Protein AF-A0A9P7G1W4-F1 (afdb_monomer_lite)

Foldseek 3Di:
DVLLVVLVVVVDPVSVVVNVVVVVVVVVVVVVVVVVVVCVVVVDDPVCCVPPPVVVQAFCVRDPVNDHDDDPCCVVDVVDDDDDPRGGDDPLLDVVVVVVCVVVVPDQDDPDPPDDGPSNSSPD

Radius of gyration: 20.93 Å; chains: 1; bounding box: 45×45×56 Å

Secondary structure (DSSP, 8-state):
-HHHHHHHHH-SHHHHHHHHHHHHHHHHHHHHHHHHHHGGGGT--HHHIIIIIGGGG--GGG-TT------TTSSS-TTPPPPS--PPP-GGG-HHHHHHHHHHT-----SSTTPPPHHHHTT-

Sequence (124 aa):
MRMTMDEIFIGDQTAVRRITGYLETLATVTKDLNVLLMGVQKYCRPDTYYNEVRPWFRGEDSDLAGRKWIFEGLEDDPRIQKPTELSGPSAGQSSMVHVLDVFLGVDHQSTSPGKRPFMSRMQS

Organism: NCBI:txid117069

pLDDT: mean 89.38, std 6.8, range [62.41, 97.75]

Structure (mmCIF, N/CA/C/O backbone):
data_AF-A0A9P7G1W4-F1
#
_entry.id   AF-A0A9P7G1W4-F1
#
loop_
_atom_site.group_PDB
_atom_site.id
_atom_site.type_symbol
_atom_site.label_atom_id
_atom_site.label_alt_id
_atom_site.label_comp_id
_atom_site.label_asym_id
_atom_site.label_entity_id
_atom_site.label_seq_id
_atom_site.pdbx_PDB_ins_code
_atom_site.Cartn_x
_atom_site.Cartn_y
_atom_site.Cartn_z
_atom_site.occupancy
_atom_site.B_iso_or_equiv
_atom_site.auth_seq_id
_atom_site.auth_comp_id
_atom_site.auth_asym_id
_atom_site.auth_atom_id
_atom_site.pdbx_PDB_model_num
ATOM 1 N N . MET A 1 1 ? -16.455 4.141 8.683 1.00 84.25 1 MET A N 1
ATOM 2 C CA . MET A 1 1 ? -15.502 5.199 9.084 1.00 84.25 1 MET A CA 1
ATOM 3 C C . MET A 1 1 ? -16.209 6.498 9.460 1.00 84.25 1 MET A C 1
ATOM 5 O O . MET A 1 1 ? -16.119 6.859 10.621 1.00 84.25 1 MET A O 1
ATOM 9 N N . ARG A 1 2 ? -16.986 7.149 8.574 1.00 87.50 2 ARG A N 1
ATOM 10 C CA . ARG A 1 2 ? -17.761 8.365 8.928 1.00 87.50 2 ARG A CA 1
ATOM 11 C C . ARG A 1 2 ? -18.670 8.189 10.155 1.00 87.50 2 ARG A C 1
ATOM 13 O O . ARG A 1 2 ? -18.562 8.960 11.091 1.00 87.50 2 ARG A O 1
ATOM 20 N N . MET A 1 3 ? -19.466 7.116 10.191 1.00 87.94 3 MET A N 1
ATOM 21 C CA . MET A 1 3 ? -20.322 6.802 11.348 1.00 87.94 3 MET A CA 1
ATOM 22 C C . MET A 1 3 ? -19.527 6.684 12.656 1.00 87.94 3 MET A C 1
ATOM 24 O O . MET A 1 3 ? -19.996 7.113 13.696 1.00 87.94 3 MET A O 1
ATOM 28 N N . THR A 1 4 ? -18.308 6.140 12.618 1.00 88.31 4 THR A N 1
ATOM 29 C CA . THR A 1 4 ? -17.434 6.070 13.797 1.00 88.31 4 THR A CA 1
ATOM 30 C C . THR A 1 4 ? -17.013 7.465 14.262 1.00 88.31 4 THR A C 1
ATOM 32 O O . THR A 1 4 ? -17.030 7.730 15.456 1.00 88.31 4 THR A O 1
ATOM 35 N N . MET A 1 5 ? -16.670 8.360 13.330 1.00 87.50 5 MET A N 1
ATOM 36 C CA . MET A 1 5 ? -16.295 9.745 13.641 1.00 87.50 5 MET A CA 1
ATOM 37 C C . MET A 1 5 ? -17.465 10.542 14.230 1.00 87.50 5 MET A C 1
ATOM 39 O O . MET A 1 5 ? -17.265 11.283 15.189 1.00 87.50 5 MET A O 1
ATOM 43 N N . ASP A 1 6 ? -18.677 10.343 13.708 1.00 90.00 6 ASP A N 1
ATOM 44 C CA . ASP A 1 6 ? -19.886 10.991 14.227 1.00 90.00 6 ASP A CA 1
ATOM 45 C C . ASP A 1 6 ? -20.174 10.553 15.680 1.00 90.00 6 ASP A C 1
ATOM 47 O O . ASP A 1 6 ? -20.484 11.383 16.532 1.00 90.00 6 ASP A O 1
ATOM 51 N N . GLU A 1 7 ? -20.001 9.264 16.000 1.00 88.94 7 GLU A N 1
ATOM 52 C CA . GLU A 1 7 ? -20.174 8.750 17.369 1.00 88.94 7 GLU A CA 1
ATOM 53 C C . GLU A 1 7 ? -19.081 9.250 18.330 1.00 88.94 7 GLU A C 1
ATOM 55 O O . GLU A 1 7 ? -19.374 9.566 19.484 1.00 88.94 7 GLU A O 1
ATOM 60 N N . ILE A 1 8 ? -17.829 9.387 17.868 1.00 89.31 8 ILE A N 1
ATOM 61 C CA . ILE A 1 8 ? -16.733 9.942 18.688 1.00 89.31 8 ILE A CA 1
ATOM 62 C C . ILE A 1 8 ? -17.087 11.347 19.190 1.00 89.31 8 ILE A C 1
ATOM 64 O O . ILE A 1 8 ? -16.769 11.685 20.328 1.00 89.31 8 ILE A O 1
ATOM 68 N N . PHE A 1 9 ? -17.768 12.150 18.369 1.00 87.69 9 PHE A N 1
ATOM 69 C CA . PHE A 1 9 ? -18.192 13.496 18.751 1.00 87.69 9 PHE A CA 1
ATOM 70 C C . PHE A 1 9 ? -19.266 13.501 19.853 1.00 87.69 9 PHE A C 1
ATOM 72 O O . PHE A 1 9 ? -19.291 14.413 20.675 1.00 87.69 9 PHE A O 1
ATOM 79 N N . ILE A 1 10 ? -20.140 12.488 19.890 1.00 89.75 10 ILE A N 1
ATOM 80 C CA . ILE A 1 10 ? -21.197 12.356 20.907 1.00 89.75 10 ILE A CA 1
ATOM 81 C C . ILE A 1 10 ? -20.598 11.948 22.261 1.00 89.75 10 ILE A C 1
ATOM 83 O O . ILE A 1 10 ? -20.960 12.516 23.290 1.00 89.75 10 ILE A O 1
ATOM 87 N N . GLY A 1 11 ? -19.679 10.977 22.267 1.00 82.62 11 GLY A N 1
ATOM 88 C CA . GLY A 1 11 ? -18.859 10.638 23.438 1.00 82.62 11 GLY A CA 1
ATOM 89 C C . GLY A 1 11 ? -19.589 9.998 24.630 1.00 82.62 11 GLY A C 1
ATOM 90 O O . GLY A 1 11 ? -19.013 9.910 25.714 1.00 82.62 11 GLY A O 1
ATOM 91 N N . ASP A 1 12 ? -20.836 9.546 24.465 1.00 92.31 12 ASP A N 1
ATOM 92 C CA . ASP A 1 12 ? -21.592 8.860 25.518 1.00 92.31 12 ASP A CA 1
ATOM 93 C C . ASP A 1 12 ? -21.341 7.333 25.539 1.00 92.31 12 ASP A C 1
ATOM 95 O O . ASP A 1 12 ? -20.636 6.762 24.703 1.00 92.31 12 ASP A O 1
ATOM 99 N N . GLN A 1 13 ? -21.924 6.629 26.514 1.00 91.25 13 GLN A N 1
ATOM 100 C CA . GLN A 1 13 ? -21.776 5.168 26.629 1.00 91.25 13 GLN A CA 1
ATOM 101 C C . GLN A 1 13 ? -22.365 4.409 25.426 1.00 91.25 13 GLN A C 1
ATOM 103 O O . GLN A 1 13 ? -21.889 3.329 25.066 1.00 91.25 13 GLN A O 1
ATOM 108 N N . THR A 1 14 ? -23.396 4.964 24.785 1.00 92.38 14 THR A N 1
ATOM 109 C CA . THR A 1 14 ? -24.016 4.363 23.599 1.00 92.38 14 THR A CA 1
ATOM 110 C C . THR A 1 14 ? -23.086 4.475 22.396 1.00 92.38 14 THR A C 1
ATOM 112 O O . THR A 1 14 ? -22.915 3.496 21.664 1.00 92.38 14 THR A O 1
ATOM 115 N N . ALA A 1 15 ? -22.449 5.631 22.228 1.00 92.56 15 ALA A N 1
ATOM 116 C CA . ALA A 1 15 ? -21.462 5.917 21.206 1.00 92.56 15 ALA A CA 1
ATOM 117 C C . ALA A 1 15 ? -20.258 4.985 21.332 1.00 92.56 15 ALA A C 1
ATOM 119 O O . ALA A 1 15 ? -19.871 4.365 20.343 1.00 92.56 15 ALA A O 1
ATOM 120 N N . VAL A 1 16 ? -19.735 4.776 22.548 1.00 93.50 16 VAL A N 1
ATOM 121 C CA . VAL A 1 16 ? -18.659 3.797 22.792 1.00 93.50 16 VAL A CA 1
ATOM 122 C C . VAL A 1 16 ? -19.068 2.407 22.301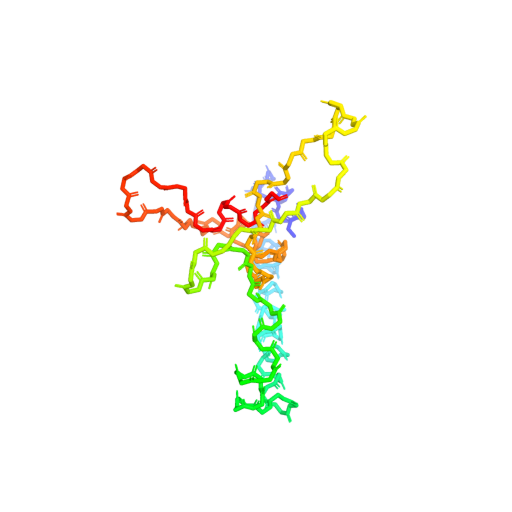 1.00 93.50 16 VAL A C 1
ATOM 124 O O . VAL A 1 16 ? -18.342 1.796 21.519 1.00 93.50 16 VAL A O 1
ATOM 127 N N . ARG A 1 17 ? -20.265 1.927 22.668 1.00 94.56 17 ARG A N 1
ATOM 128 C CA . ARG A 1 17 ? -20.756 0.608 22.233 1.00 94.56 17 ARG A CA 1
ATOM 129 C C . ARG A 1 17 ? -20.883 0.502 20.709 1.00 94.56 17 ARG A C 1
ATOM 131 O O . ARG A 1 17 ? -20.577 -0.544 20.139 1.00 94.56 17 ARG A O 1
ATOM 138 N N . ARG A 1 18 ? -21.338 1.566 20.041 1.00 94.38 18 ARG A N 1
ATOM 139 C CA . ARG A 1 18 ? -21.452 1.610 18.573 1.00 94.38 18 ARG A CA 1
ATOM 140 C C . ARG A 1 18 ? -20.087 1.615 17.897 1.00 94.38 18 ARG A C 1
ATOM 142 O O . ARG A 1 18 ? -19.885 0.850 16.959 1.00 94.38 18 ARG A O 1
ATOM 149 N N . ILE A 1 19 ? -19.148 2.418 18.396 1.00 94.88 19 ILE A N 1
ATOM 150 C CA . ILE A 1 19 ? -17.764 2.456 17.911 1.00 94.88 19 ILE A CA 1
ATOM 151 C C . ILE A 1 19 ? -17.136 1.065 18.009 1.00 94.88 19 ILE A C 1
ATOM 153 O O . ILE A 1 19 ? -16.572 0.602 17.020 1.00 94.88 19 ILE A O 1
ATOM 157 N N . THR A 1 20 ? -17.290 0.372 19.143 1.00 95.38 20 THR A N 1
ATOM 158 C CA . THR A 1 20 ? -16.814 -1.010 19.306 1.00 95.38 20 THR A CA 1
ATOM 159 C C . THR A 1 20 ? -17.381 -1.925 18.221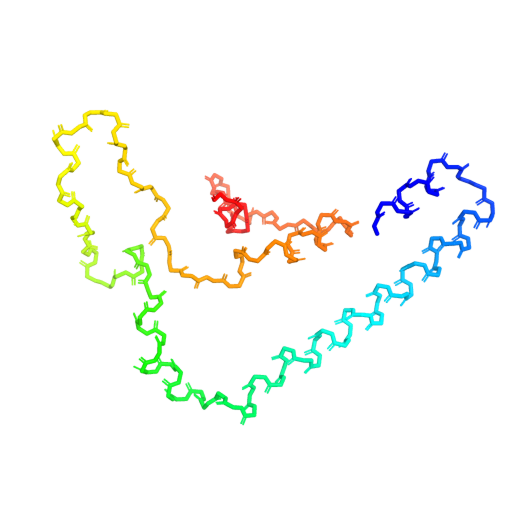 1.00 95.38 20 THR A C 1
ATOM 161 O O . THR A 1 20 ? -16.607 -2.566 17.515 1.00 95.38 20 THR A O 1
ATOM 164 N N . GLY A 1 21 ? -18.700 -1.915 17.999 1.00 96.44 21 GLY A N 1
ATOM 165 C CA . GLY A 1 21 ? -19.321 -2.733 16.950 1.00 96.44 21 GLY A CA 1
ATOM 166 C C . GLY A 1 21 ? -18.840 -2.389 15.531 1.00 96.44 21 GLY A C 1
ATOM 167 O O . GLY A 1 21 ? -18.632 -3.277 14.699 1.00 96.44 21 GLY A O 1
ATOM 168 N N . TYR A 1 22 ? -18.597 -1.107 15.236 1.00 95.69 22 TYR A N 1
ATOM 169 C CA . TYR A 1 22 ? -18.027 -0.689 13.950 1.00 95.69 22 TYR A CA 1
ATOM 170 C C . TYR A 1 22 ? -16.584 -1.175 13.767 1.00 95.69 22 TYR A C 1
ATOM 172 O O . TYR A 1 22 ? -16.223 -1.588 12.665 1.00 95.69 22 TYR A O 1
ATOM 180 N N . LEU A 1 23 ? -15.768 -1.150 14.823 1.00 95.62 23 LEU A N 1
ATOM 181 C CA . LEU A 1 23 ? -14.391 -1.649 14.789 1.00 95.62 23 LEU A CA 1
ATOM 182 C C . LEU A 1 23 ? -14.339 -3.178 14.660 1.00 95.62 23 LEU A C 1
ATOM 184 O O . LEU A 1 23 ? -13.537 -3.686 13.882 1.00 95.62 23 LEU A O 1
ATOM 188 N N . GLU A 1 24 ? -15.226 -3.914 15.334 1.00 97.25 24 GLU A N 1
ATOM 189 C CA . GLU A 1 24 ? -15.369 -5.372 15.170 1.00 97.25 24 GLU A CA 1
ATOM 190 C C . GLU A 1 24 ? -15.757 -5.746 13.732 1.00 97.25 24 GLU A C 1
ATOM 192 O O . GLU A 1 24 ? -15.194 -6.668 13.131 1.00 97.25 24 GLU A O 1
ATOM 197 N N . THR A 1 25 ? -16.678 -4.979 13.143 1.00 96.38 25 THR A N 1
ATOM 198 C CA . THR A 1 25 ? -17.062 -5.139 11.736 1.00 96.38 25 THR A CA 1
ATOM 199 C C . THR A 1 25 ? -15.872 -4.861 10.813 1.00 96.38 25 THR A C 1
ATOM 201 O O . THR A 1 25 ? -15.582 -5.661 9.924 1.00 96.38 25 THR A O 1
ATOM 204 N N . LEU A 1 26 ? -15.138 -3.765 11.039 1.00 95.38 26 LEU A N 1
ATOM 205 C CA . LEU A 1 26 ? -13.946 -3.420 10.258 1.00 95.38 26 LEU A CA 1
ATOM 206 C C . LEU A 1 26 ? -12.857 -4.499 10.357 1.00 95.38 26 LEU A C 1
ATOM 208 O O . LEU A 1 26 ? -12.232 -4.829 9.347 1.00 95.38 26 LEU A O 1
ATOM 212 N N . ALA A 1 27 ? -12.652 -5.073 11.543 1.00 96.31 27 ALA A N 1
ATOM 213 C CA . ALA A 1 27 ? -11.701 -6.158 11.757 1.00 96.31 27 ALA A CA 1
ATOM 214 C C . ALA A 1 27 ? -12.096 -7.414 10.965 1.00 96.31 27 ALA A C 1
ATOM 216 O O . ALA A 1 27 ? -11.244 -8.036 10.327 1.00 96.31 27 ALA A O 1
ATOM 217 N N . THR A 1 28 ? -13.389 -7.747 10.945 1.00 97.75 28 THR A N 1
ATOM 218 C CA . THR A 1 28 ? -13.919 -8.879 10.171 1.00 97.75 28 THR A CA 1
ATOM 219 C C . THR A 1 28 ? -13.708 -8.664 8.672 1.00 97.75 28 THR A C 1
ATOM 221 O O . THR A 1 28 ? -13.102 -9.503 8.012 1.00 97.75 28 THR A O 1
ATOM 224 N N . VAL A 1 29 ? -14.088 -7.495 8.148 1.00 96.06 29 VAL A N 1
ATOM 225 C CA . VAL A 1 29 ? -13.904 -7.160 6.725 1.00 96.06 29 VAL A CA 1
ATOM 226 C C . VAL A 1 29 ? -12.423 -7.154 6.330 1.00 96.06 29 VAL A C 1
ATOM 228 O O . VAL A 1 29 ? -12.065 -7.670 5.275 1.00 96.06 29 VAL A O 1
ATOM 231 N N . THR A 1 30 ? -11.541 -6.621 7.179 1.00 95.38 30 THR A N 1
ATOM 232 C CA . THR A 1 30 ? -10.087 -6.635 6.932 1.00 95.38 30 THR A CA 1
ATOM 233 C C . THR A 1 30 ? -9.539 -8.062 6.881 1.00 95.38 30 THR A C 1
ATOM 235 O O . THR A 1 30 ? -8.693 -8.380 6.042 1.00 95.38 30 THR A O 1
ATOM 238 N N . LYS A 1 31 ? -10.037 -8.952 7.745 1.00 96.81 31 LYS A N 1
ATOM 239 C CA . LYS A 1 31 ? -9.666 -10.370 7.735 1.00 96.81 31 LYS A CA 1
ATOM 240 C C . LYS A 1 31 ? -10.121 -11.062 6.449 1.00 96.81 31 LYS A C 1
ATOM 242 O O . LYS A 1 31 ? -9.328 -11.789 5.850 1.00 96.81 31 LYS A O 1
ATOM 247 N N . ASP A 1 32 ? -11.346 -10.806 6.004 1.00 97.06 32 ASP A N 1
ATOM 248 C CA . ASP A 1 32 ? -11.878 -11.374 4.763 1.00 97.06 32 ASP A CA 1
ATOM 249 C C . ASP A 1 32 ? -11.104 -10.866 3.541 1.00 97.06 32 ASP A C 1
ATOM 251 O O . ASP A 1 32 ? -10.722 -11.648 2.668 1.00 97.06 32 ASP A O 1
ATOM 255 N N . LEU A 1 33 ? -10.778 -9.570 3.517 1.00 94.62 33 LEU A N 1
ATOM 256 C CA . LEU A 1 33 ? -9.933 -8.969 2.489 1.00 94.62 33 LEU A CA 1
ATOM 257 C C . LEU A 1 33 ? -8.559 -9.647 2.420 1.00 94.62 33 LEU A C 1
ATOM 259 O O . LEU A 1 33 ? -8.095 -9.967 1.328 1.00 94.62 33 LEU A O 1
ATOM 263 N N . ASN A 1 34 ? -7.924 -9.912 3.564 1.00 94.56 34 ASN A N 1
ATOM 264 C CA . ASN A 1 34 ? -6.652 -10.632 3.606 1.00 94.56 34 ASN A CA 1
ATOM 265 C C . ASN A 1 34 ? -6.777 -12.026 2.964 1.00 94.56 34 ASN A C 1
ATOM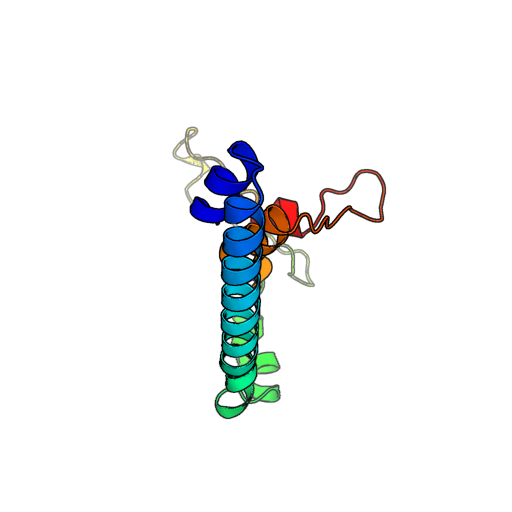 267 O O . ASN A 1 34 ? -5.971 -12.390 2.110 1.00 94.56 34 ASN A O 1
ATOM 271 N N . VAL A 1 35 ? -7.824 -12.786 3.300 1.00 96.62 35 VAL A N 1
ATOM 272 C CA . VAL A 1 35 ? -8.072 -14.110 2.700 1.00 96.62 35 VAL A CA 1
ATOM 273 C C . VAL A 1 35 ? -8.247 -14.016 1.181 1.00 96.62 35 VAL A C 1
ATOM 275 O O . VAL A 1 35 ? -7.672 -14.823 0.446 1.00 96.62 35 VAL A O 1
ATOM 278 N N . LEU A 1 36 ? -9.003 -13.025 0.698 1.00 95.00 36 LEU A N 1
ATOM 279 C CA . LEU A 1 36 ? -9.216 -12.800 -0.733 1.00 95.00 36 LEU A CA 1
ATOM 280 C C . LEU A 1 36 ? -7.91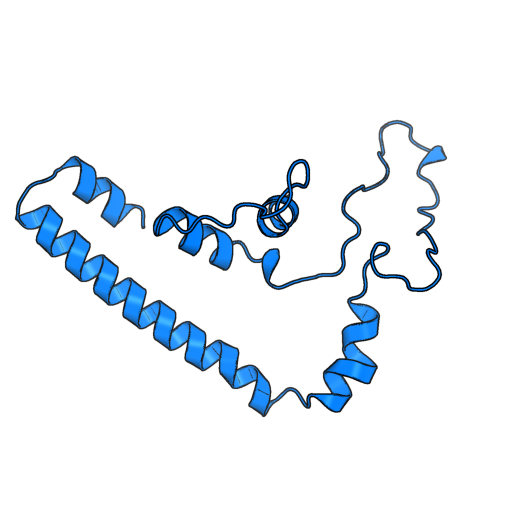3 -12.450 -1.458 1.00 95.00 36 LEU A C 1
ATOM 282 O O . LEU A 1 36 ? -7.603 -13.063 -2.481 1.00 95.00 36 LEU A O 1
ATOM 286 N N . LEU A 1 37 ? -7.128 -11.516 -0.914 1.00 92.38 37 LEU A N 1
ATOM 287 C CA . LEU A 1 37 ? -5.850 -11.096 -1.494 1.00 92.38 37 LEU A CA 1
ATOM 288 C C . LEU A 1 37 ? -4.844 -12.250 -1.533 1.00 92.38 37 LEU A C 1
ATOM 290 O O . LEU A 1 37 ? -4.196 -12.473 -2.556 1.00 92.38 37 LEU A O 1
ATOM 294 N N . MET A 1 38 ? -4.772 -13.051 -0.469 1.00 93.56 38 MET A N 1
ATOM 295 C CA . MET A 1 38 ? -3.937 -14.254 -0.435 1.00 93.56 38 MET A CA 1
ATOM 296 C C . MET A 1 38 ? -4.372 -15.313 -1.457 1.00 93.56 38 MET A C 1
ATOM 298 O O . MET A 1 38 ? -3.557 -16.130 -1.895 1.00 93.56 38 MET A O 1
ATOM 302 N N . GLY A 1 39 ? -5.627 -15.264 -1.912 1.00 94.75 39 GLY A N 1
ATOM 303 C CA . GLY A 1 39 ? -6.152 -16.096 -2.990 1.00 94.75 39 GLY A CA 1
ATOM 304 C C . GLY A 1 39 ? -5.419 -15.937 -4.325 1.00 94.75 39 GLY A C 1
ATOM 305 O O . GLY A 1 39 ? -5.485 -16.854 -5.146 1.00 94.75 39 GLY A O 1
ATOM 306 N N . VAL A 1 40 ? -4.665 -14.847 -4.530 1.00 93.44 40 VAL A N 1
ATOM 307 C CA . VAL A 1 40 ? -3.865 -14.617 -5.746 1.00 93.44 40 VAL A CA 1
ATOM 308 C C . VAL A 1 40 ? -2.910 -15.775 -6.044 1.00 93.44 40 VAL A C 1
ATOM 310 O O . VAL A 1 40 ? -2.720 -16.134 -7.202 1.00 93.44 40 VAL A O 1
ATOM 313 N N . GLN A 1 41 ? -2.376 -16.432 -5.009 1.00 91.12 41 GLN A N 1
ATOM 314 C CA . GLN A 1 41 ? -1.426 -17.539 -5.154 1.00 91.12 41 GLN A CA 1
ATOM 315 C C . GLN A 1 41 ? -2.016 -18.751 -5.886 1.00 91.12 41 GLN A C 1
ATOM 317 O O . GLN A 1 41 ? -1.274 -19.544 -6.457 1.00 91.12 41 GLN A O 1
ATOM 322 N N . LYS A 1 42 ? -3.348 -18.893 -5.902 1.00 95.19 42 LYS A N 1
ATOM 323 C CA . LYS A 1 42 ? -4.034 -19.985 -6.610 1.00 95.19 42 LYS A CA 1
ATOM 324 C C . LYS A 1 42 ? -3.959 -19.837 -8.128 1.00 95.19 42 LYS A C 1
A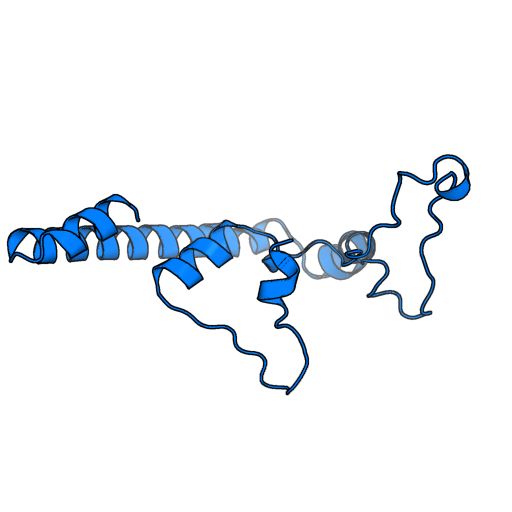TOM 326 O O . LYS A 1 42 ? -3.990 -20.836 -8.836 1.00 95.19 42 LYS A O 1
ATOM 331 N N . TYR A 1 43 ? -3.875 -18.601 -8.614 1.00 93.12 43 TYR A N 1
ATOM 332 C CA . TYR A 1 43 ? -3.944 -18.277 -10.041 1.00 93.12 43 TYR A CA 1
ATOM 333 C C . TYR A 1 43 ? -2.663 -17.620 -10.566 1.00 93.12 43 TYR A C 1
ATOM 335 O O . TYR A 1 43 ? -2.481 -17.496 -11.773 1.00 93.12 43 TYR A O 1
ATOM 343 N N . CYS A 1 44 ? -1.761 -17.216 -9.672 1.00 94.94 44 CYS A N 1
ATOM 344 C CA . CYS A 1 44 ? -0.525 -16.526 -9.998 1.00 94.94 44 CYS A CA 1
ATOM 345 C C . CYS A 1 44 ? 0.675 -17.423 -9.682 1.00 94.94 44 CYS A C 1
ATOM 347 O O . CYS A 1 44 ? 1.052 -17.599 -8.522 1.00 94.94 44 CYS A O 1
ATOM 349 N N . ARG A 1 45 ? 1.289 -17.994 -10.724 1.00 96.56 45 ARG A N 1
ATOM 350 C CA . ARG A 1 45 ? 2.552 -18.727 -10.586 1.00 96.56 45 ARG A CA 1
ATOM 351 C C . ARG A 1 45 ? 3.682 -17.730 -10.299 1.00 96.56 45 ARG A C 1
ATOM 353 O O . ARG A 1 45 ? 3.890 -16.840 -11.125 1.00 96.56 45 ARG A O 1
ATOM 360 N N . PRO A 1 46 ? 4.447 -17.886 -9.199 1.00 95.00 46 PRO A N 1
ATOM 361 C CA . PRO A 1 46 ? 5.485 -16.921 -8.831 1.00 95.00 46 PRO A CA 1
ATOM 362 C C . PRO A 1 46 ? 6.535 -16.695 -9.922 1.00 95.00 46 PRO A C 1
ATOM 364 O O . PRO A 1 46 ? 6.895 -15.555 -10.198 1.00 95.00 46 PRO A O 1
ATOM 367 N N . ASP A 1 47 ? 6.982 -17.774 -10.567 1.00 96.56 47 ASP A N 1
ATOM 368 C CA . ASP A 1 47 ? 8.001 -17.736 -11.620 1.00 96.56 47 ASP A CA 1
ATOM 369 C C . ASP A 1 47 ? 7.529 -16.957 -12.861 1.00 96.56 47 ASP A C 1
ATOM 371 O O . ASP A 1 47 ? 8.177 -16.000 -13.281 1.00 96.56 47 ASP A O 1
ATOM 375 N N . THR A 1 48 ? 6.336 -17.281 -13.372 1.00 96.44 48 THR A N 1
ATOM 376 C CA . THR A 1 48 ? 5.702 -16.570 -14.493 1.00 96.44 48 THR A CA 1
ATOM 377 C C . THR A 1 48 ? 5.470 -15.100 -14.155 1.00 96.44 48 THR A C 1
ATOM 379 O O . THR A 1 48 ? 5.820 -14.215 -14.931 1.00 96.44 48 THR A O 1
ATOM 382 N N . TYR A 1 49 ? 4.927 -14.800 -12.972 1.00 94.69 49 TYR A N 1
ATOM 383 C CA . TYR A 1 49 ? 4.708 -13.411 -12.578 1.00 94.69 49 TYR A CA 1
ATOM 384 C C . TYR A 1 49 ? 6.019 -12.627 -12.511 1.00 94.69 49 TYR A C 1
ATOM 386 O O . TYR A 1 49 ? 6.095 -11.508 -13.012 1.00 94.69 49 TYR A O 1
ATOM 394 N N . TYR A 1 50 ? 7.064 -13.202 -11.917 1.00 94.19 50 TYR A N 1
ATOM 395 C CA . TYR A 1 50 ? 8.333 -12.508 -11.739 1.00 94.19 50 TYR A CA 1
ATOM 396 C C . TYR A 1 50 ? 9.082 -12.284 -13.059 1.00 94.19 50 TYR A C 1
ATOM 398 O O . TYR A 1 50 ? 9.616 -11.192 -13.269 1.00 94.19 50 TYR A O 1
ATOM 406 N N . ASN A 1 51 ? 9.116 -13.291 -13.934 1.00 95.44 51 ASN A N 1
ATOM 407 C CA . ASN A 1 51 ? 9.917 -13.254 -15.158 1.00 95.44 51 ASN A CA 1
ATOM 408 C C . ASN A 1 51 ? 9.167 -12.680 -16.363 1.00 95.44 51 ASN A C 1
ATOM 410 O O . ASN A 1 51 ? 9.797 -12.061 -17.214 1.00 95.44 51 ASN A O 1
ATOM 414 N N . GLU A 1 52 ? 7.847 -12.854 -16.438 1.00 96.19 52 GLU A N 1
ATOM 415 C CA . GLU A 1 52 ? 7.070 -12.501 -17.633 1.00 96.19 52 GLU A CA 1
ATOM 416 C C . GLU A 1 52 ? 6.162 -11.288 -17.414 1.00 96.19 52 GLU A C 1
ATOM 418 O O . GLU A 1 52 ? 6.011 -10.482 -18.326 1.00 96.19 52 GLU A O 1
ATOM 423 N N . VAL A 1 53 ? 5.589 -11.113 -16.215 1.00 94.25 53 VAL A N 1
ATOM 424 C CA . VAL A 1 53 ? 4.636 -10.018 -15.931 1.00 94.25 53 VAL A CA 1
ATOM 425 C C . VAL A 1 53 ? 5.330 -8.800 -15.322 1.00 94.25 53 VAL A C 1
ATOM 427 O O . VAL A 1 53 ? 5.243 -7.697 -15.856 1.00 94.25 53 VAL A O 1
ATOM 430 N N . ARG A 1 54 ? 6.067 -8.984 -14.221 1.00 93.12 54 ARG A N 1
ATOM 431 C CA . ARG A 1 54 ? 6.727 -7.908 -13.466 1.00 93.12 54 ARG A CA 1
ATOM 432 C C . ARG A 1 54 ? 7.626 -6.993 -14.315 1.00 93.12 54 ARG A C 1
ATOM 434 O O . ARG A 1 54 ? 7.681 -5.809 -13.979 1.00 93.12 54 ARG A O 1
ATOM 441 N N . PRO A 1 55 ? 8.331 -7.448 -15.374 1.00 92.75 55 PRO A N 1
ATOM 442 C CA . PRO A 1 55 ? 9.100 -6.543 -16.230 1.00 92.75 55 PRO A CA 1
ATOM 443 C C . PRO A 1 55 ? 8.264 -5.421 -16.858 1.00 92.75 55 PRO A C 1
ATOM 445 O O . PRO A 1 55 ? 8.766 -4.307 -16.972 1.00 92.75 55 PRO A O 1
ATOM 448 N N . TRP A 1 56 ? 6.991 -5.677 -17.176 1.00 92.44 56 TRP A N 1
ATOM 449 C CA . TRP A 1 56 ? 6.070 -4.683 -17.743 1.00 92.44 56 TRP A CA 1
ATOM 450 C C . TRP A 1 56 ? 5.577 -3.653 -16.727 1.00 92.44 56 TRP A C 1
ATOM 452 O O . TRP A 1 56 ? 5.080 -2.600 -17.108 1.00 92.44 56 TRP A O 1
ATOM 462 N N . PHE A 1 57 ? 5.716 -3.939 -15.433 1.00 92.56 57 PHE A N 1
ATOM 463 C CA . PHE A 1 57 ? 5.337 -3.033 -14.346 1.00 92.56 57 PHE A CA 1
ATOM 464 C C . PHE A 1 57 ? 6.520 -2.216 -13.824 1.00 92.56 57 PHE A C 1
ATOM 466 O O . PHE A 1 57 ? 6.409 -1.565 -12.789 1.00 92.56 57 PHE A O 1
ATOM 473 N N . ARG A 1 58 ? 7.678 -2.248 -14.488 1.00 90.50 58 ARG A N 1
ATOM 474 C CA . ARG A 1 58 ? 8.804 -1.399 -14.096 1.00 90.50 58 ARG A CA 1
ATOM 475 C C . ARG A 1 58 ? 8.591 0.017 -14.615 1.00 90.50 58 ARG A C 1
ATOM 477 O O . ARG A 1 58 ? 8.420 0.222 -15.812 1.00 90.50 58 ARG A O 1
ATOM 484 N N . GLY A 1 59 ? 8.632 0.977 -13.699 1.00 91.25 59 GLY A N 1
ATOM 485 C CA . GLY A 1 59 ? 8.678 2.393 -14.038 1.00 91.25 59 GLY A CA 1
ATOM 486 C C . GLY A 1 59 ? 10.041 2.815 -14.575 1.00 91.25 59 GLY A C 1
ATOM 487 O O . GLY A 1 59 ? 11.023 2.073 -14.482 1.00 91.25 59 GLY A O 1
ATOM 488 N N . GLU A 1 60 ? 10.104 4.043 -15.084 1.00 91.44 60 GLU A N 1
ATOM 489 C CA . GLU A 1 60 ? 11.343 4.686 -15.535 1.00 91.44 60 GLU A CA 1
ATOM 490 C C . GLU A 1 60 ? 12.394 4.742 -14.409 1.00 91.44 60 GLU A C 1
ATOM 492 O O . GLU A 1 60 ? 13.592 4.580 -14.635 1.00 91.44 60 GLU A O 1
ATOM 497 N N . ASP A 1 61 ? 11.943 4.934 -13.169 1.00 85.56 61 ASP A N 1
ATOM 498 C CA . ASP A 1 61 ? 12.794 5.015 -11.979 1.00 85.56 61 ASP A CA 1
ATOM 499 C C . ASP A 1 61 ? 13.454 3.685 -11.577 1.00 85.56 61 ASP A C 1
ATOM 501 O O . ASP A 1 61 ? 14.351 3.668 -10.733 1.00 85.56 61 ASP A O 1
ATOM 505 N N . SER A 1 62 ? 13.021 2.582 -12.186 1.00 86.50 62 SER A N 1
ATOM 506 C CA . SER A 1 62 ? 13.432 1.216 -11.866 1.00 86.50 62 SER A CA 1
ATOM 507 C C . SER A 1 62 ? 14.274 0.573 -12.980 1.00 86.50 62 SER A C 1
ATOM 509 O O . SER A 1 62 ? 14.558 -0.631 -12.924 1.00 86.50 62 SER A O 1
ATOM 511 N N . ASP A 1 63 ? 14.662 1.340 -14.007 1.00 86.19 63 ASP A N 1
ATOM 512 C CA . ASP A 1 63 ? 15.531 0.863 -15.084 1.00 86.19 63 ASP A CA 1
ATOM 513 C C . ASP A 1 63 ? 16.978 0.691 -14.600 1.00 86.19 63 ASP A C 1
ATOM 515 O O . ASP A 1 63 ? 17.608 1.620 -14.097 1.00 86.19 63 ASP A O 1
ATOM 519 N N . LEU A 1 64 ? 17.537 -0.504 -14.804 1.00 84.25 64 LEU A N 1
ATOM 520 C CA . LEU A 1 64 ? 18.898 -0.839 -14.363 1.00 84.25 64 LEU A CA 1
ATOM 521 C C . LEU A 1 64 ? 19.984 -0.082 -15.140 1.00 84.25 64 LEU A C 1
ATOM 523 O O . LEU A 1 64 ? 21.084 0.098 -14.627 1.00 84.25 64 LEU A O 1
ATOM 527 N N . ALA A 1 65 ? 19.685 0.344 -16.370 1.00 88.25 65 ALA A N 1
ATOM 528 C CA . ALA A 1 65 ? 20.601 1.100 -17.217 1.00 88.25 65 ALA A CA 1
ATOM 529 C C . ALA A 1 65 ? 20.399 2.622 -17.093 1.00 88.25 65 ALA A C 1
ATOM 531 O O . ALA A 1 65 ? 21.052 3.382 -17.806 1.00 88.25 65 ALA A O 1
ATOM 532 N N . GLY A 1 66 ? 19.501 3.077 -16.208 1.00 86.38 66 GLY A N 1
ATOM 533 C CA . GLY A 1 66 ? 19.219 4.496 -15.986 1.00 86.38 66 GLY A CA 1
ATOM 534 C C . GLY A 1 66 ? 18.599 5.210 -17.189 1.00 86.38 66 GLY A C 1
ATOM 535 O O . GLY A 1 66 ? 18.677 6.437 -17.276 1.00 86.38 66 GLY A O 1
ATOM 536 N N . ARG A 1 67 ? 18.006 4.469 -18.132 1.00 88.69 67 ARG A N 1
ATOM 537 C CA . ARG A 1 67 ? 17.382 5.045 -19.327 1.00 88.69 67 ARG A CA 1
ATOM 538 C C . ARG A 1 67 ? 16.141 5.838 -18.942 1.00 88.69 67 ARG A C 1
ATOM 540 O O . ARG A 1 67 ? 15.379 5.443 -18.063 1.00 88.69 67 ARG A O 1
ATOM 547 N N . LYS A 1 68 ? 15.940 6.954 -19.637 1.00 90.38 68 LYS A N 1
ATOM 548 C CA . LYS A 1 68 ? 14.819 7.868 -19.421 1.00 90.38 68 LYS A CA 1
ATOM 549 C C . LYS A 1 68 ? 13.804 7.758 -20.540 1.00 90.38 68 LYS A C 1
ATOM 551 O O . LYS A 1 68 ? 14.169 7.545 -21.694 1.00 90.38 68 LYS A O 1
ATOM 556 N N . TRP A 1 69 ? 12.533 7.890 -20.187 1.00 91.62 69 TRP A N 1
ATOM 557 C CA . TRP A 1 69 ? 11.457 7.917 -21.160 1.00 91.62 69 TRP A CA 1
ATOM 558 C C . TRP A 1 69 ? 11.462 9.271 -21.864 1.00 91.62 69 TRP A C 1
ATOM 560 O O . TRP A 1 69 ? 11.583 10.333 -21.235 1.00 91.62 69 TRP A O 1
ATOM 570 N N . ILE A 1 70 ? 11.360 9.209 -23.189 1.00 90.12 70 ILE A N 1
ATOM 571 C CA . ILE A 1 70 ? 11.207 10.369 -24.057 1.00 90.12 70 ILE A CA 1
ATOM 572 C C . ILE A 1 70 ? 9.721 10.465 -24.376 1.00 90.12 70 ILE A C 1
ATOM 574 O O . ILE A 1 70 ? 9.134 9.524 -24.905 1.00 90.12 70 ILE A O 1
ATOM 578 N N . PHE A 1 71 ? 9.123 11.589 -24.002 1.00 90.56 71 PHE A N 1
ATOM 579 C CA . PHE A 1 71 ? 7.740 11.915 -24.318 1.00 90.56 71 PHE A CA 1
ATOM 580 C C . PHE A 1 71 ? 7.780 12.867 -25.509 1.00 90.56 71 PHE A C 1
ATOM 582 O O . PHE A 1 71 ? 8.073 14.047 -25.337 1.00 90.56 71 PHE A O 1
ATOM 589 N N . GLU A 1 72 ? 7.588 12.321 -26.704 1.00 91.19 72 GLU A N 1
ATOM 590 C CA . GLU A 1 72 ? 7.557 13.082 -27.956 1.00 91.19 72 GLU A CA 1
ATOM 591 C C . GLU A 1 72 ? 6.371 14.064 -27.964 1.00 91.19 72 GLU A C 1
ATOM 593 O O . GLU A 1 72 ? 5.266 13.695 -27.555 1.00 91.19 72 GLU A O 1
ATOM 598 N N . GLY A 1 73 ? 6.604 15.307 -28.402 1.00 89.25 73 GLY A N 1
ATOM 599 C CA . GLY A 1 73 ? 5.570 16.342 -28.530 1.00 89.25 73 GLY A CA 1
ATOM 600 C C . GLY A 1 73 ? 5.335 17.197 -27.277 1.00 89.25 73 GLY A C 1
ATOM 601 O O . GLY A 1 73 ? 4.409 18.006 -27.252 1.00 89.25 73 GLY A O 1
ATOM 602 N N . LEU A 1 74 ? 6.161 17.062 -26.230 1.00 89.31 74 LEU A N 1
ATOM 603 C CA . LEU A 1 74 ? 6.129 17.984 -25.081 1.00 89.31 74 LEU A CA 1
ATOM 604 C C . LEU A 1 74 ? 6.623 19.389 -25.457 1.00 89.31 74 LEU A C 1
ATOM 606 O O . LEU A 1 74 ? 6.218 20.381 -24.860 1.00 89.31 74 LEU A O 1
ATOM 610 N N . GLU A 1 75 ? 7.516 19.464 -26.435 1.00 88.44 75 GLU A N 1
ATOM 611 C CA . GLU A 1 75 ? 8.087 20.688 -26.985 1.00 88.44 75 GLU A CA 1
ATOM 612 C C . GLU A 1 75 ? 7.079 21.521 -27.791 1.00 88.44 75 GLU A C 1
ATOM 614 O O . GLU A 1 75 ? 7.261 22.733 -27.922 1.00 88.44 75 GLU A O 1
ATOM 619 N N . ASP A 1 76 ? 6.008 20.894 -28.285 1.00 92.00 76 ASP A N 1
ATOM 620 C CA . ASP A 1 76 ? 5.028 21.521 -29.177 1.00 92.00 76 ASP A CA 1
ATOM 621 C C . ASP A 1 76 ? 3.971 22.345 -28.424 1.00 92.00 76 ASP A C 1
ATOM 623 O O . ASP A 1 76 ? 3.351 23.242 -29.000 1.00 92.00 76 ASP A O 1
ATOM 627 N N . ASP A 1 77 ? 3.766 22.077 -27.129 1.00 89.62 77 ASP A N 1
ATOM 628 C CA . ASP A 1 77 ? 2.849 22.836 -26.278 1.00 89.62 77 ASP A CA 1
ATOM 629 C C . ASP A 1 77 ? 3.477 23.133 -24.903 1.00 89.62 77 ASP A C 1
ATOM 631 O O . ASP A 1 77 ? 3.509 22.261 -24.031 1.00 89.62 77 ASP A O 1
ATOM 635 N N . PRO A 1 78 ? 3.894 24.387 -24.636 1.00 84.75 78 PRO A N 1
ATOM 636 C CA . PRO A 1 78 ? 4.537 24.765 -23.378 1.00 84.75 78 PRO A CA 1
ATOM 637 C C . PRO A 1 78 ? 3.622 24.656 -22.146 1.00 84.75 78 PRO A C 1
ATOM 639 O O . PRO A 1 78 ? 4.085 24.841 -21.019 1.00 84.75 78 PRO A O 1
ATOM 642 N N . ARG A 1 79 ? 2.322 24.379 -22.321 1.00 89.56 79 ARG A N 1
ATOM 643 C CA . ARG A 1 79 ? 1.388 24.112 -21.215 1.00 89.56 79 ARG A CA 1
ATOM 644 C C . ARG A 1 79 ? 1.497 22.679 -20.697 1.00 89.56 79 ARG A C 1
ATOM 646 O O . ARG A 1 79 ? 1.048 22.416 -19.581 1.00 89.56 79 ARG A O 1
ATOM 653 N N . ILE A 1 80 ? 2.061 21.760 -21.481 1.00 86.50 80 ILE A N 1
ATOM 654 C CA . ILE A 1 80 ? 2.179 20.350 -21.112 1.00 86.50 80 ILE A CA 1
ATOM 655 C C . ILE A 1 80 ? 3.490 20.150 -20.351 1.00 86.50 80 ILE A C 1
ATOM 657 O O . ILE A 1 80 ? 4.583 20.345 -20.873 1.00 86.50 80 ILE A O 1
ATOM 661 N N . GLN A 1 81 ? 3.385 19.760 -19.082 1.00 86.69 81 GLN A N 1
ATOM 662 C CA . GLN A 1 81 ? 4.550 19.474 -18.248 1.00 86.69 81 GLN A CA 1
ATOM 663 C C . GLN A 1 81 ? 4.945 18.003 -18.360 1.00 86.69 81 GLN A C 1
ATOM 665 O O . GLN A 1 81 ? 4.087 17.119 -18.417 1.00 86.69 81 GLN A O 1
ATOM 670 N N . LYS A 1 82 ? 6.255 17.732 -18.327 1.00 86.50 82 LYS A N 1
ATOM 671 C CA . LYS A 1 82 ? 6.759 16.360 -18.244 1.00 86.50 82 LYS A CA 1
ATOM 672 C C . LYS A 1 82 ? 6.272 15.713 -16.936 1.00 86.50 82 LYS A C 1
ATOM 674 O O . LYS A 1 82 ? 6.495 16.300 -15.873 1.00 86.50 82 LYS A O 1
ATOM 679 N N . PRO A 1 83 ? 5.679 14.506 -16.977 1.00 86.25 83 PRO A N 1
ATOM 680 C CA . PRO A 1 83 ? 5.303 13.800 -15.760 1.00 86.25 83 PRO A CA 1
ATOM 681 C C . PRO A 1 83 ? 6.530 13.505 -14.888 1.00 86.25 83 PRO A C 1
ATOM 683 O O . PRO A 1 83 ? 7.576 13.089 -15.391 1.00 86.25 83 PRO A O 1
ATOM 686 N N . THR A 1 84 ? 6.398 13.714 -13.580 1.00 83.56 84 THR A N 1
ATOM 687 C CA . THR A 1 84 ? 7.488 13.519 -12.609 1.00 83.56 84 THR A CA 1
ATOM 688 C C . THR A 1 84 ? 7.408 12.184 -11.876 1.00 83.56 84 THR A C 1
ATOM 690 O O . THR A 1 84 ? 8.440 11.638 -11.495 1.00 83.56 84 THR A O 1
ATOM 693 N N . GLU A 1 85 ? 6.205 11.637 -11.693 1.00 83.31 85 GLU A N 1
ATOM 694 C CA . GLU A 1 85 ? 5.985 10.348 -11.031 1.00 83.31 85 GLU A CA 1
ATOM 695 C C . GLU A 1 85 ? 5.863 9.244 -12.086 1.00 83.31 85 GLU A C 1
ATOM 697 O O . GLU A 1 85 ? 4.787 8.935 -12.590 1.00 83.31 85 GLU A O 1
ATOM 702 N N . LEU A 1 86 ? 7.011 8.673 -12.449 1.00 89.44 86 LEU A N 1
ATOM 703 C CA . LEU A 1 86 ? 7.133 7.604 -13.447 1.00 89.44 86 LEU A CA 1
ATOM 704 C C . LEU A 1 86 ? 7.487 6.258 -12.806 1.00 89.44 86 LEU A C 1
ATOM 706 O O . LEU A 1 86 ? 8.117 5.406 -13.434 1.00 89.44 86 LEU A O 1
ATOM 710 N N . SER A 1 87 ? 7.112 6.085 -11.538 1.00 88.50 87 SER A N 1
ATOM 711 C CA . SER A 1 87 ? 7.256 4.824 -10.819 1.00 88.50 87 SER A CA 1
ATOM 712 C C . SER A 1 87 ? 6.316 3.761 -11.380 1.00 88.50 87 SER A C 1
ATOM 714 O O . SER A 1 87 ? 5.207 4.046 -11.831 1.00 88.50 87 SER A O 1
ATOM 716 N N . GLY A 1 88 ? 6.766 2.509 -11.328 1.00 90.19 88 GLY A N 1
ATOM 717 C CA . GLY A 1 88 ? 5.949 1.368 -11.728 1.00 90.19 88 GLY A CA 1
ATOM 718 C C . GLY A 1 88 ? 4.705 1.216 -10.847 1.00 90.19 88 GLY A C 1
ATOM 719 O O . GLY A 1 88 ? 4.742 1.622 -9.679 1.00 90.19 88 GLY A O 1
ATOM 720 N N . PRO A 1 89 ? 3.614 0.615 -11.360 1.00 90.62 89 PRO A N 1
ATOM 721 C CA . PRO A 1 89 ? 2.417 0.414 -10.566 1.00 90.62 89 PRO A CA 1
ATOM 722 C C . PRO A 1 89 ? 2.708 -0.436 -9.329 1.00 90.62 89 PRO A C 1
ATOM 724 O O . PRO A 1 89 ? 3.414 -1.448 -9.390 1.00 90.62 89 PRO A O 1
ATOM 727 N N . SER A 1 90 ? 2.145 -0.034 -8.192 1.00 91.12 90 SER A N 1
ATOM 728 C CA . SER A 1 90 ? 2.326 -0.748 -6.930 1.00 91.12 90 SER A CA 1
ATOM 729 C C . SER A 1 90 ? 1.052 -0.772 -6.095 1.00 91.12 90 SER A C 1
ATOM 731 O O . SER A 1 90 ? 0.188 0.094 -6.216 1.00 91.12 90 SER A O 1
ATOM 733 N N . ALA A 1 91 ? 0.960 -1.737 -5.175 1.00 89.56 91 ALA A N 1
ATOM 734 C CA . ALA A 1 91 ? -0.139 -1.793 -4.210 1.00 89.56 91 ALA A CA 1
ATOM 735 C C . ALA A 1 91 ? -0.215 -0.535 -3.322 1.00 89.56 91 ALA A C 1
ATOM 737 O O . ALA A 1 91 ? -1.287 -0.213 -2.818 1.00 89.56 91 ALA A O 1
ATOM 738 N N . GLY A 1 92 ? 0.895 0.202 -3.177 1.00 88.38 92 GLY A N 1
ATOM 739 C CA . GLY A 1 92 ? 0.935 1.473 -2.458 1.00 88.38 92 GLY A CA 1
ATOM 740 C C . GLY A 1 92 ? 0.101 2.574 -3.113 1.00 88.38 92 GLY A C 1
ATOM 741 O O . GLY A 1 92 ? -0.237 3.529 -2.434 1.00 88.38 92 GLY A O 1
ATOM 742 N N . GLN A 1 93 ? -0.277 2.450 -4.388 1.00 92.12 93 GLN A N 1
ATOM 743 C CA . GLN A 1 93 ? -1.168 3.406 -5.065 1.00 92.12 93 GLN A CA 1
ATOM 744 C C . GLN A 1 93 ? -2.656 3.134 -4.785 1.00 92.12 93 GLN A C 1
ATOM 746 O O . GLN A 1 93 ? -3.529 3.885 -5.214 1.00 92.12 93 GLN A O 1
ATOM 751 N N . SER A 1 94 ? -2.978 2.057 -4.062 1.00 92.62 94 SER A N 1
ATOM 752 C CA . SER A 1 94 ? -4.349 1.756 -3.660 1.00 92.62 94 SER A CA 1
ATOM 753 C C . SER A 1 94 ? -4.807 2.692 -2.543 1.00 92.62 94 SER A C 1
ATOM 755 O O . SER A 1 94 ? -4.275 2.658 -1.432 1.00 92.62 94 SER A O 1
ATOM 757 N N . SER A 1 95 ? -5.861 3.471 -2.797 1.00 92.44 95 SER A N 1
ATOM 758 C CA . SER A 1 95 ? -6.482 4.349 -1.794 1.00 92.44 95 SER A CA 1
ATOM 759 C C . SER A 1 95 ? -6.994 3.590 -0.567 1.00 92.44 95 SER A C 1
ATOM 761 O O . SER A 1 95 ? -7.020 4.142 0.529 1.00 92.44 95 SER A O 1
ATOM 763 N N . MET A 1 96 ? -7.352 2.312 -0.723 1.00 91.38 96 MET A N 1
ATOM 764 C CA . MET A 1 96 ? -7.825 1.462 0.371 1.00 91.38 96 MET A CA 1
ATOM 765 C C . MET A 1 96 ? -6.774 1.292 1.473 1.00 91.38 96 MET A C 1
ATOM 767 O O . MET A 1 96 ? -7.129 1.327 2.648 1.00 91.38 96 MET A O 1
ATOM 771 N N . VAL A 1 97 ? -5.497 1.133 1.104 1.00 90.62 97 VAL A N 1
ATOM 772 C CA . VAL A 1 97 ? -4.397 0.990 2.074 1.00 90.62 97 VAL A CA 1
ATOM 773 C C . VAL A 1 97 ? -4.248 2.287 2.870 1.00 90.62 97 VAL A C 1
ATOM 775 O O . VAL A 1 97 ? -4.306 2.266 4.096 1.00 90.62 97 VAL A O 1
ATOM 778 N N . HIS A 1 98 ? -4.200 3.429 2.173 1.00 91.12 98 HIS A N 1
ATOM 779 C CA . HIS A 1 98 ? -4.093 4.752 2.802 1.00 91.12 98 HIS A CA 1
ATOM 780 C C . HIS A 1 98 ? -5.264 5.071 3.729 1.00 91.12 98 HIS A C 1
ATOM 782 O O . HIS A 1 98 ? -5.061 5.593 4.820 1.00 91.12 98 HIS A O 1
ATOM 788 N N . VAL A 1 99 ? -6.495 4.765 3.316 1.00 92.00 99 VAL A N 1
ATOM 789 C CA . VAL A 1 99 ? -7.697 5.053 4.112 1.00 92.00 99 VAL A CA 1
ATOM 790 C C . VAL A 1 99 ? -7.702 4.264 5.422 1.00 92.00 99 VAL A C 1
ATOM 792 O O . VAL A 1 99 ? -8.097 4.814 6.448 1.00 92.00 99 VAL A O 1
ATOM 795 N N . LEU A 1 100 ? -7.253 3.005 5.412 1.00 92.44 100 LEU A N 1
ATOM 796 C CA . LEU A 1 100 ? -7.142 2.197 6.629 1.00 92.44 100 LEU A CA 1
ATOM 797 C C . LEU A 1 100 ? -6.067 2.744 7.568 1.00 92.44 100 LEU A C 1
ATOM 799 O O . LEU A 1 100 ? -6.342 2.909 8.756 1.00 92.44 100 LEU A O 1
ATOM 803 N N . ASP A 1 101 ? -4.893 3.075 7.034 1.00 92.06 101 ASP A N 1
ATOM 804 C CA . ASP A 1 101 ? -3.788 3.613 7.826 1.00 92.06 101 ASP A CA 1
ATOM 805 C C . ASP A 1 101 ? -4.164 4.949 8.474 1.00 92.06 101 ASP A C 1
ATOM 807 O O . ASP A 1 101 ? -4.045 5.106 9.688 1.00 92.06 101 ASP A O 1
ATOM 811 N N . VAL A 1 102 ? -4.726 5.881 7.696 1.00 91.94 102 VAL A N 1
ATOM 812 C CA . VAL A 1 102 ? -5.187 7.184 8.200 1.00 91.94 102 VAL A CA 1
ATOM 813 C C . VAL A 1 102 ? -6.294 7.015 9.240 1.00 91.94 102 VAL A C 1
ATOM 815 O O . VAL A 1 102 ? -6.271 7.682 10.272 1.00 91.94 102 VAL A O 1
ATOM 818 N N . PHE A 1 103 ? -7.261 6.124 8.999 1.00 92.44 103 PHE A N 1
ATOM 819 C CA . PHE A 1 103 ? -8.373 5.913 9.926 1.00 92.44 103 PHE A CA 1
ATOM 820 C C . PHE A 1 103 ? -7.934 5.286 11.254 1.00 92.44 103 PHE A C 1
ATOM 822 O O . PHE A 1 103 ? -8.490 5.626 12.297 1.00 92.44 103 PHE A O 1
ATOM 829 N N . LEU A 1 104 ? -6.954 4.380 11.226 1.00 92.50 104 LEU A N 1
ATOM 830 C CA . LEU A 1 104 ? -6.434 3.696 12.414 1.00 92.50 104 LEU A CA 1
ATOM 831 C C . LEU A 1 104 ? -5.252 4.429 13.068 1.00 92.50 104 LEU A C 1
ATOM 833 O O . LEU A 1 104 ? -4.781 3.996 14.118 1.00 92.50 104 LEU A O 1
ATOM 837 N N . GLY A 1 105 ? -4.781 5.530 12.476 1.00 91.56 105 GLY A N 1
ATOM 838 C CA . GLY A 1 105 ? -3.644 6.301 12.979 1.00 91.56 105 GLY A CA 1
ATOM 839 C C . GLY A 1 105 ? -2.294 5.597 12.808 1.00 91.56 105 GLY A C 1
ATOM 840 O O . GLY A 1 105 ? -1.394 5.802 13.620 1.00 91.56 105 GLY A O 1
ATOM 841 N N . VAL A 1 106 ? -2.149 4.750 11.785 1.00 91.06 106 VAL A N 1
ATOM 842 C CA . VAL A 1 106 ? -0.882 4.095 11.433 1.00 91.06 106 VAL A CA 1
ATOM 843 C C . VAL A 1 106 ? -0.004 5.087 10.673 1.00 91.06 106 VAL A C 1
ATOM 845 O O . VAL A 1 106 ? -0.395 5.590 9.620 1.00 91.06 106 VAL A O 1
ATOM 848 N N . ASP A 1 107 ? 1.189 5.364 11.200 1.00 84.12 107 ASP A N 1
ATOM 849 C CA . ASP A 1 107 ? 2.129 6.323 10.616 1.00 84.12 107 ASP A CA 1
ATOM 850 C C . ASP A 1 107 ? 3.355 5.622 10.006 1.00 84.12 107 ASP A C 1
ATOM 852 O O . ASP A 1 107 ? 4.048 4.846 10.667 1.00 84.12 107 ASP A O 1
ATOM 856 N N . HIS A 1 108 ? 3.640 5.930 8.738 1.00 79.25 108 HIS A N 1
ATOM 857 C CA . HIS A 1 108 ? 4.729 5.353 7.938 1.00 79.25 108 HIS A CA 1
ATOM 858 C C . HIS A 1 108 ? 5.898 6.334 7.769 1.00 79.25 108 HIS A C 1
ATOM 860 O O . HIS A 1 108 ? 6.379 6.551 6.652 1.00 79.25 108 HIS A O 1
ATOM 866 N N . GLN A 1 109 ? 6.349 6.958 8.861 1.00 74.69 109 GLN A N 1
ATOM 867 C CA . GLN A 1 109 ? 7.461 7.917 8.838 1.00 74.69 109 GLN A CA 1
ATOM 868 C C . GLN A 1 109 ? 8.711 7.350 8.151 1.00 74.69 109 GLN A C 1
ATOM 870 O O . GLN A 1 109 ? 9.090 6.189 8.325 1.00 74.69 109 GLN A O 1
ATOM 875 N N . SER A 1 110 ? 9.402 8.206 7.393 1.00 67.44 110 SER A N 1
ATOM 876 C CA . SER A 1 110 ? 10.698 7.855 6.814 1.00 67.44 110 SER A CA 1
ATOM 877 C C . SER A 1 110 ? 11.727 7.718 7.932 1.00 67.44 110 SER A C 1
ATOM 879 O O . SER A 1 110 ? 11.969 8.657 8.686 1.00 67.44 110 SER A O 1
ATOM 881 N N . THR A 1 111 ? 12.407 6.575 7.991 1.00 68.88 111 THR A N 1
ATOM 882 C CA . THR A 1 111 ? 13.545 6.357 8.899 1.00 68.88 111 THR A CA 1
ATOM 883 C C . THR A 1 111 ? 14.787 7.162 8.498 1.00 68.88 111 THR A C 1
ATOM 885 O O . THR A 1 111 ? 15.757 7.220 9.248 1.00 68.88 111 THR A O 1
ATOM 888 N N . SER A 1 112 ? 14.777 7.788 7.314 1.00 71.12 112 SER A N 1
ATOM 889 C CA . SER A 1 112 ? 15.877 8.597 6.784 1.00 71.12 112 SER A CA 1
ATOM 890 C C . SER A 1 112 ? 15.508 10.088 6.740 1.00 71.12 112 SER A C 1
ATOM 892 O O . SER A 1 112 ? 14.506 10.435 6.099 1.00 71.12 112 SER A O 1
ATOM 894 N N . PRO A 1 113 ? 16.323 10.984 7.331 1.00 69.75 113 PRO A N 1
ATOM 895 C CA . PRO A 1 113 ? 16.113 12.427 7.249 1.00 69.75 113 PRO A CA 1
ATOM 896 C C . PRO A 1 113 ? 16.097 12.918 5.793 1.00 69.75 113 PRO A C 1
ATOM 898 O O . PRO A 1 113 ? 16.965 12.559 4.999 1.00 69.75 113 PRO A O 1
ATOM 901 N N . GLY A 1 114 ? 15.113 13.747 5.437 1.00 68.69 114 GLY A N 1
ATOM 902 C CA . GLY A 1 114 ? 15.061 14.448 4.146 1.00 68.69 114 GLY A CA 1
ATOM 903 C C . GLY A 1 114 ? 14.485 13.667 2.957 1.00 68.69 114 GLY A C 1
ATOM 904 O O . GLY A 1 114 ? 14.380 14.233 1.870 1.00 68.69 114 GLY A O 1
ATOM 905 N N . LYS A 1 115 ? 14.067 12.404 3.127 1.00 71.88 115 LYS A N 1
ATOM 906 C CA . LYS A 1 115 ? 13.339 11.654 2.086 1.00 71.88 115 LYS A CA 1
ATOM 907 C C . LYS A 1 115 ? 11.848 11.592 2.399 1.00 71.88 115 LYS A C 1
ATOM 909 O O . LYS A 1 115 ? 11.462 11.249 3.514 1.00 71.88 115 LYS A O 1
ATOM 914 N N . ARG A 1 116 ? 11.008 11.885 1.399 1.00 73.31 116 ARG A N 1
ATOM 915 C CA . ARG A 1 116 ? 9.563 11.633 1.497 1.00 73.31 116 ARG A CA 1
ATOM 916 C C . ARG A 1 116 ? 9.324 10.122 1.639 1.00 73.31 116 ARG A C 1
ATOM 918 O O . ARG A 1 116 ? 9.937 9.363 0.880 1.00 73.31 116 ARG A O 1
ATOM 925 N N . PRO A 1 117 ? 8.452 9.680 2.561 1.00 83.88 117 PRO A N 1
ATOM 926 C CA . PRO A 1 117 ? 8.084 8.276 2.672 1.00 83.88 117 PRO A CA 1
ATOM 927 C C . PRO A 1 117 ? 7.503 7.743 1.362 1.00 83.88 117 PRO A C 1
ATOM 929 O O . PRO A 1 117 ? 6.839 8.473 0.623 1.00 83.88 117 PRO A O 1
ATOM 932 N N . PHE A 1 118 ? 7.720 6.454 1.090 1.00 84.00 118 PHE A N 1
ATOM 933 C CA . PHE A 1 118 ? 7.174 5.799 -0.101 1.00 84.00 118 PHE A CA 1
ATOM 934 C C . PHE A 1 118 ? 5.648 5.942 -0.178 1.00 84.00 118 PHE A C 1
ATOM 936 O O . PHE A 1 118 ? 5.133 6.342 -1.216 1.00 84.00 118 PHE A O 1
ATOM 943 N N . MET A 1 119 ? 4.937 5.709 0.932 1.00 85.56 119 MET A N 1
ATOM 944 C CA . MET A 1 119 ? 3.476 5.831 0.963 1.00 85.56 119 MET A CA 1
ATOM 945 C C . MET A 1 119 ? 3.003 7.247 0.622 1.00 85.56 119 MET A C 1
ATOM 947 O O . MET A 1 119 ? 2.064 7.396 -0.149 1.00 85.56 119 MET A O 1
ATOM 951 N N . SER A 1 120 ? 3.699 8.289 1.085 1.00 84.69 120 SER A N 1
ATOM 952 C CA . SER A 1 120 ? 3.363 9.676 0.733 1.00 84.69 120 SER A CA 1
ATOM 953 C C . SER A 1 120 ? 3.560 9.982 -0.755 1.00 84.69 120 SER A C 1
ATOM 955 O O . SER A 1 120 ? 2.863 10.831 -1.295 1.00 84.69 120 SER A O 1
ATOM 957 N N . ARG A 1 121 ? 4.499 9.305 -1.431 1.00 83.81 121 ARG A N 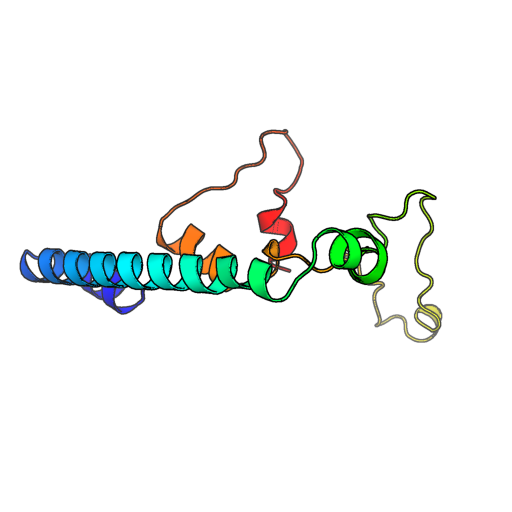1
ATOM 958 C CA . ARG A 1 121 ? 4.691 9.439 -2.887 1.00 83.81 121 ARG A CA 1
ATOM 959 C C . ARG A 1 121 ? 3.611 8.729 -3.698 1.00 83.81 121 ARG A C 1
ATOM 961 O O . ARG A 1 121 ? 3.343 9.130 -4.815 1.00 83.81 121 ARG A O 1
ATOM 968 N N . MET A 1 122 ? 3.002 7.676 -3.161 1.00 85.75 122 MET A N 1
ATOM 969 C CA . MET A 1 122 ? 1.990 6.890 -3.877 1.00 85.75 122 MET A CA 1
ATOM 970 C C . MET A 1 122 ? 0.564 7.467 -3.756 1.00 85.75 122 MET A C 1
ATOM 972 O O . MET A 1 122 ? -0.390 6.811 -4.165 1.00 85.75 122 MET A O 1
ATOM 976 N N . GLN A 1 123 ? 0.410 8.661 -3.170 1.00 81.00 123 GLN A N 1
ATOM 977 C CA . GLN A 1 123 ? -0.871 9.374 -3.028 1.00 81.00 123 GLN A CA 1
ATOM 978 C C . GLN A 1 123 ? -1.142 10.390 -4.151 1.00 81.00 123 GLN A C 1
ATOM 980 O O . GLN A 1 123 ? -2.272 10.863 -4.262 1.00 81.00 123 GLN A O 1
ATOM 985 N N . SER A 1 124 ? -0.116 10.753 -4.929 1.00 62.41 124 SER A N 1
ATOM 986 C CA . SER A 1 124 ? -0.177 11.701 -6.053 1.00 62.41 124 SER A CA 1
ATOM 987 C C . SER A 1 124 ? -0.421 10.993 -7.375 1.00 62.41 124 SER A C 1
ATOM 989 O O . SER A 1 124 ? -1.245 11.507 -8.158 1.00 62.41 124 SER A O 1
#

InterPro domains:
  IPR000898 Indoleamine 2,3-dioxygenase [PF01231] (2-123)
  IPR000898 Indoleamine 2,3-dioxygenase [PTHR28657] (15-123)
  IPR037217 Tryptophan/Indoleamine 2,3-dioxygenase-like [SSF140959] (14-123)